Protein AF-A0A061I617-F1 (afdb_monomer_lite)

Organism: Cricetulus griseus (NCBI:txid10029)

Sequence (72 aa):
LQIWDTAGQERFRSITQSYYRSANALILTYDITCEESFRCLPEWLREIEQYASNKVITVLVGKNGLMGKGMM

Structure (mmCIF, N/CA/C/O backbone):
data_AF-A0A061I617-F1
#
_entry.id   AF-A0A061I617-F1
#
loop_
_atom_site.group_PDB
_atom_site.id
_atom_site.type_symbol
_atom_site.label_atom_id
_atom_site.label_alt_id
_atom_site.label_comp_id
_atom_site.label_asym_id
_atom_site.label_entity_id
_atom_site.label_seq_id
_atom_site.pdbx_PDB_ins_code
_atom_site.Cartn_x
_atom_site.Cartn_y
_atom_site.Cartn_z
_atom_site.occupancy
_atom_site.B_iso_or_equiv
_atom_site.auth_seq_id
_atom_site.auth_comp_id
_atom_site.auth_asym_id
_atom_site.auth_atom_id
_atom_site.pdbx_PDB_model_num
ATOM 1 N N . LEU A 1 1 ? -13.413 14.819 0.231 1.00 66.12 1 LEU A N 1
ATOM 2 C CA . LEU A 1 1 ? -12.589 13.625 -0.056 1.00 66.12 1 LEU A CA 1
ATOM 3 C C . LEU A 1 1 ? -11.133 14.025 0.131 1.00 66.12 1 LEU A C 1
ATOM 5 O O . LEU A 1 1 ? -10.707 14.959 -0.534 1.00 66.12 1 LEU A O 1
ATOM 9 N N . GLN A 1 2 ? -10.424 13.419 1.082 1.00 78.25 2 GLN A N 1
ATOM 10 C CA . GLN A 1 2 ? -8.991 13.656 1.291 1.00 78.25 2 GLN A CA 1
ATOM 11 C C . GLN A 1 2 ? -8.227 12.498 0.649 1.00 78.25 2 GLN A C 1
ATOM 13 O O . GLN A 1 2 ? -8.562 11.344 0.908 1.00 78.25 2 GLN A O 1
ATOM 18 N N . ILE A 1 3 ? -7.258 12.804 -0.212 1.00 75.69 3 ILE A N 1
ATOM 19 C CA . ILE A 1 3 ? -6.434 11.814 -0.912 1.00 75.69 3 ILE A CA 1
ATOM 20 C C . ILE A 1 3 ? -4.986 12.081 -0.526 1.00 75.69 3 ILE A C 1
ATOM 22 O O . ILE A 1 3 ? -4.538 13.226 -0.570 1.00 75.69 3 ILE A O 1
ATOM 26 N N . TRP A 1 4 ? -4.280 11.023 -0.148 1.00 74.31 4 TRP A N 1
ATOM 27 C CA . TRP A 1 4 ? -2.871 11.067 0.215 1.00 74.31 4 TRP A CA 1
ATOM 28 C C . TRP A 1 4 ? -2.115 10.161 -0.754 1.00 74.31 4 TRP A C 1
ATOM 30 O O . TRP A 1 4 ? -2.445 8.982 -0.861 1.00 74.31 4 TRP A O 1
ATOM 40 N N . ASP A 1 5 ? -1.145 10.717 -1.479 1.00 70.38 5 ASP A N 1
ATOM 41 C CA . ASP A 1 5 ? -0.239 9.949 -2.333 1.00 70.38 5 ASP A CA 1
ATOM 42 C C . ASP A 1 5 ? 1.055 9.665 -1.561 1.00 70.38 5 ASP A C 1
ATOM 44 O O . ASP A 1 5 ? 1.658 10.574 -0.988 1.00 70.38 5 ASP A O 1
ATOM 48 N N . THR A 1 6 ? 1.444 8.393 -1.493 1.00 67.88 6 THR A N 1
ATOM 49 C CA . THR A 1 6 ? 2.623 7.926 -0.743 1.00 67.88 6 THR A CA 1
ATOM 50 C C . THR 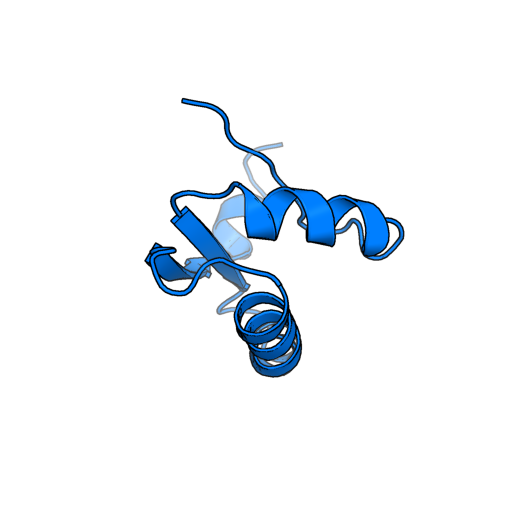A 1 6 ? 3.642 7.226 -1.645 1.00 67.88 6 THR A C 1
ATOM 52 O O . THR A 1 6 ? 4.579 6.600 -1.143 1.00 67.88 6 THR A O 1
ATOM 55 N N . ALA A 1 7 ? 3.465 7.287 -2.969 1.00 58.38 7 ALA A N 1
ATOM 56 C CA . ALA A 1 7 ? 4.348 6.621 -3.917 1.00 58.38 7 ALA A CA 1
ATOM 57 C C . ALA A 1 7 ? 5.714 7.331 -3.979 1.00 58.38 7 ALA A C 1
ATOM 59 O O . ALA A 1 7 ? 5.794 8.554 -4.062 1.00 58.38 7 ALA A O 1
ATOM 60 N N . GLY A 1 8 ? 6.811 6.564 -3.942 1.00 59.34 8 GLY A N 1
ATOM 61 C CA . GLY A 1 8 ? 8.174 7.098 -4.114 1.00 59.34 8 GLY A CA 1
ATOM 62 C C . GLY A 1 8 ? 8.731 7.897 -2.929 1.00 59.34 8 GLY A C 1
ATOM 63 O O . GLY A 1 8 ? 9.673 8.670 -3.091 1.00 59.34 8 GLY A O 1
ATOM 64 N N . GLN A 1 9 ? 8.145 7.742 -1.742 1.00 53.25 9 GLN A N 1
ATOM 65 C CA . GLN A 1 9 ? 8.601 8.388 -0.512 1.00 53.25 9 GLN A CA 1
ATOM 66 C C . GLN A 1 9 ? 8.971 7.342 0.546 1.00 53.25 9 GLN A C 1
ATOM 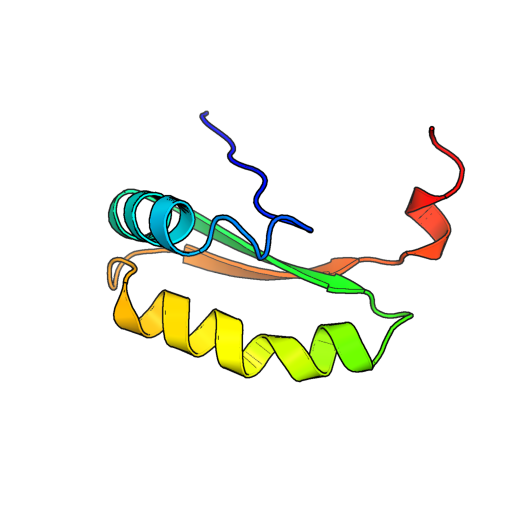68 O O . GLN A 1 9 ? 8.514 7.395 1.689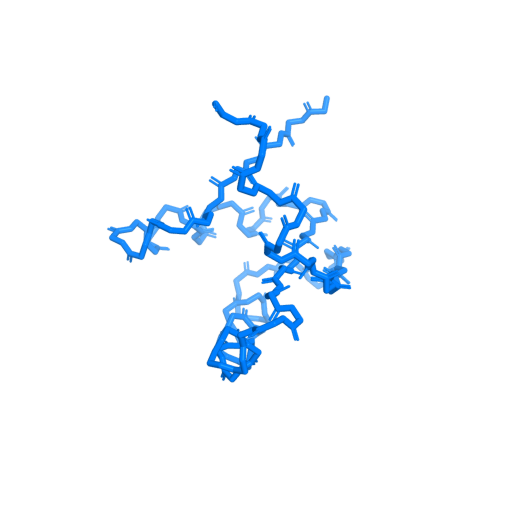 1.00 53.25 9 GLN A O 1
ATOM 73 N N . GLU A 1 10 ? 9.842 6.386 0.191 1.00 59.53 10 GLU A N 1
ATOM 74 C CA . GLU A 1 10 ? 10.341 5.365 1.128 1.00 59.53 10 GLU A CA 1
ATOM 75 C C . GLU A 1 10 ? 10.985 5.957 2.399 1.00 59.53 10 GLU A C 1
ATOM 77 O O . GLU A 1 10 ? 11.035 5.306 3.442 1.00 59.53 10 GLU A O 1
ATOM 82 N N . ARG A 1 11 ? 11.408 7.227 2.345 1.00 54.59 11 ARG A N 1
ATOM 83 C CA . ARG A 1 11 ? 11.980 7.987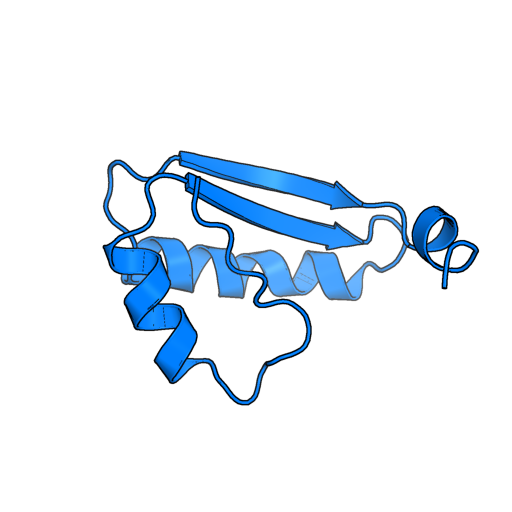 3.467 1.00 54.59 11 ARG A CA 1
ATOM 84 C C . ARG A 1 11 ? 10.963 8.441 4.523 1.00 54.59 11 ARG A C 1
ATOM 86 O O . ARG A 1 11 ? 11.379 8.935 5.568 1.00 54.59 11 ARG A O 1
ATOM 93 N N . PHE A 1 12 ? 9.662 8.242 4.304 1.00 55.28 12 PHE A N 1
ATOM 94 C CA . PHE A 1 12 ? 8.599 8.696 5.211 1.00 55.28 12 PHE A CA 1
ATOM 95 C C . PHE A 1 12 ? 7.684 7.574 5.727 1.00 55.28 12 PHE A C 1
ATOM 97 O O . PHE A 1 12 ? 6.555 7.850 6.132 1.00 55.28 12 PHE A O 1
ATOM 104 N N . ARG A 1 13 ? 8.171 6.323 5.800 1.00 55.72 13 ARG A N 1
ATOM 105 C CA . ARG A 1 13 ? 7.401 5.170 6.325 1.00 55.72 13 ARG A CA 1
ATOM 106 C C . ARG A 1 13 ? 6.691 5.438 7.663 1.00 55.72 13 ARG A C 1
ATOM 108 O O . ARG A 1 13 ? 5.565 4.989 7.857 1.00 55.72 13 ARG A O 1
ATOM 115 N N . SER A 1 14 ? 7.292 6.216 8.566 1.00 53.12 14 SER A N 1
ATOM 116 C CA . SER A 1 14 ? 6.681 6.571 9.859 1.00 53.12 14 SER A CA 1
ATOM 117 C C . SER A 1 14 ? 5.447 7.476 9.730 1.00 53.12 14 SER A C 1
ATOM 119 O O . SER A 1 14 ? 4.548 7.405 10.564 1.00 53.12 14 SER A O 1
ATOM 121 N N . ILE A 1 15 ? 5.377 8.315 8.690 1.00 57.19 15 ILE A N 1
ATOM 122 C CA . ILE A 1 15 ? 4.215 9.174 8.421 1.00 57.19 15 ILE A CA 1
ATOM 123 C C . ILE A 1 15 ? 3.087 8.330 7.802 1.00 57.19 15 ILE A C 1
ATOM 125 O O . ILE A 1 15 ? 1.927 8.467 8.194 1.00 57.19 15 ILE A O 1
ATOM 129 N N . THR A 1 16 ? 3.435 7.370 6.936 1.00 66.50 16 THR A N 1
ATOM 130 C CA . THR A 1 16 ? 2.510 6.411 6.303 1.00 66.50 16 THR A CA 1
ATOM 131 C C . THR A 1 16 ? 1.686 5.614 7.323 1.00 66.50 16 THR A C 1
ATOM 133 O O . THR A 1 16 ? 0.486 5.417 7.132 1.00 66.50 16 THR A O 1
ATOM 136 N N . GLN A 1 17 ? 2.274 5.251 8.470 1.00 70.50 17 GLN A N 1
ATOM 137 C CA . GLN A 1 17 ? 1.576 4.505 9.528 1.00 70.50 17 GLN A CA 1
ATOM 138 C C . GLN A 1 17 ? 0.368 5.238 10.127 1.00 70.50 17 GLN A C 1
ATOM 140 O O . GLN A 1 17 ? -0.649 4.611 10.434 1.00 70.50 17 GLN A O 1
ATOM 145 N N . SER A 1 18 ? 0.453 6.561 10.291 1.00 71.62 18 SER A N 1
ATOM 146 C CA . SER A 1 18 ? -0.664 7.361 10.815 1.00 71.62 18 SER A CA 1
ATOM 147 C C . SER A 1 18 ? -1.832 7.416 9.822 1.00 71.62 18 SER A C 1
ATOM 149 O O . SER A 1 18 ? -3.003 7.369 10.216 1.00 71.62 18 SER A O 1
ATOM 151 N N . TYR A 1 19 ? -1.521 7.435 8.521 1.00 73.06 19 TYR A N 1
ATOM 152 C CA . TYR A 1 19 ? -2.525 7.431 7.460 1.00 73.06 19 TYR A CA 1
ATOM 153 C C . TYR A 1 19 ? -3.282 6.102 7.379 1.00 73.06 19 TYR A C 1
ATOM 155 O O . TYR A 1 19 ? -4.500 6.123 7.215 1.00 73.06 19 TYR A O 1
ATOM 163 N N . TYR A 1 20 ? -2.622 4.957 7.594 1.00 78.94 20 TYR A N 1
ATOM 164 C CA . TYR A 1 20 ? -3.299 3.651 7.598 1.00 78.94 20 TYR A CA 1
ATOM 165 C C . TYR A 1 20 ? -4.417 3.553 8.648 1.00 78.94 20 TYR A C 1
ATOM 167 O O . TYR A 1 20 ? -5.489 3.022 8.361 1.00 78.94 20 TYR A O 1
ATOM 175 N N . ARG A 1 21 ? -4.206 4.095 9.856 1.00 80.94 21 ARG A N 1
ATOM 176 C CA . ARG A 1 21 ? -5.165 3.975 10.973 1.00 80.94 21 ARG A CA 1
ATOM 177 C C . ARG A 1 21 ? -6.489 4.694 10.731 1.00 80.94 21 ARG A C 1
ATOM 179 O O . ARG A 1 21 ? -7.520 4.264 11.242 1.00 80.94 21 ARG A O 1
ATOM 186 N N . SER A 1 22 ? -6.447 5.809 10.007 1.00 84.38 22 SER A N 1
ATOM 187 C CA . SER A 1 22 ? -7.603 6.683 9.773 1.00 84.38 22 SER A CA 1
ATOM 188 C C . SER A 1 22 ? -8.197 6.540 8.371 1.00 84.38 22 SER A C 1
ATOM 190 O O . SER A 1 22 ? -9.257 7.104 8.098 1.00 84.38 22 SER A O 1
ATOM 192 N N . ALA A 1 23 ? -7.552 5.772 7.490 1.00 86.69 23 ALA A N 1
ATOM 193 C CA . ALA A 1 23 ? -8.024 5.548 6.136 1.00 86.69 23 ALA A CA 1
ATOM 194 C C . ALA A 1 23 ? -9.349 4.772 6.118 1.00 86.69 23 ALA A C 1
ATOM 196 O O . ALA A 1 23 ? -9.516 3.751 6.785 1.00 86.69 23 ALA A O 1
ATOM 197 N N . ASN A 1 24 ? -10.287 5.234 5.289 1.00 89.56 24 ASN A N 1
ATOM 198 C CA . ASN A 1 24 ? -11.480 4.457 4.942 1.00 89.56 24 ASN A CA 1
ATOM 199 C C . ASN A 1 24 ? -11.199 3.471 3.801 1.00 89.56 24 ASN A C 1
ATOM 201 O O . ASN A 1 24 ? -11.804 2.402 3.742 1.00 89.56 24 ASN A O 1
ATOM 205 N N . ALA A 1 25 ? -10.275 3.832 2.910 1.00 89.19 25 ALA A N 1
ATOM 206 C CA . ALA A 1 25 ? -9.844 3.004 1.801 1.00 89.19 25 ALA A CA 1
ATOM 207 C C . ALA A 1 25 ? -8.357 3.215 1.509 1.00 89.19 25 ALA A C 1
ATOM 209 O O . ALA A 1 25 ? -7.821 4.304 1.724 1.00 89.19 25 ALA A O 1
ATOM 210 N N . LEU A 1 26 ? -7.719 2.172 0.991 1.00 90.12 26 LEU A N 1
ATOM 211 C CA . LEU A 1 26 ? -6.330 2.151 0.564 1.00 90.12 26 LEU A CA 1
ATOM 212 C C . LEU A 1 26 ? -6.268 1.639 -0.872 1.00 90.12 26 LEU A C 1
ATOM 214 O O . LEU A 1 26 ? -6.888 0.632 -1.214 1.00 90.12 26 LEU A O 1
ATOM 218 N N . ILE A 1 27 ? -5.514 2.340 -1.711 1.00 90.50 27 ILE A N 1
ATOM 219 C CA . ILE A 1 27 ? -5.257 1.929 -3.089 1.00 90.50 27 ILE A CA 1
ATOM 220 C C . ILE A 1 27 ? -3.788 1.548 -3.166 1.00 90.50 27 ILE A C 1
ATOM 222 O O . ILE A 1 27 ? -2.909 2.404 -3.100 1.00 90.50 27 ILE A O 1
ATOM 226 N N . LEU A 1 28 ? -3.532 0.253 -3.292 1.00 90.19 28 LEU A N 1
ATOM 227 C CA . LEU A 1 28 ? -2.200 -0.274 -3.511 1.00 90.19 28 LEU A CA 1
ATOM 228 C C . LEU A 1 28 ? -1.978 -0.378 -5.017 1.00 90.19 28 LEU A C 1
ATOM 230 O O . LEU A 1 28 ? -2.778 -0.988 -5.724 1.00 90.19 28 LEU A O 1
ATOM 234 N N . THR A 1 29 ? -0.915 0.237 -5.521 1.00 90.38 29 THR A N 1
ATOM 235 C CA . THR A 1 29 ? -0.632 0.256 -6.959 1.00 90.38 29 THR A CA 1
ATOM 236 C C . THR A 1 29 ? 0.703 -0.410 -7.254 1.00 90.38 29 THR A C 1
ATOM 238 O O . THR A 1 29 ? 1.650 -0.275 -6.484 1.00 90.38 29 THR A O 1
ATOM 241 N N . TYR A 1 30 ? 0.774 -1.128 -8.370 1.00 89.69 30 TYR A N 1
ATOM 242 C CA . TYR A 1 30 ? 2.027 -1.617 -8.945 1.00 89.69 30 TYR A CA 1
ATOM 243 C C . TYR A 1 30 ? 2.033 -1.350 -10.448 1.00 89.69 30 TYR A C 1
ATOM 245 O O . TYR A 1 30 ? 0.979 -1.138 -11.053 1.00 89.69 30 TYR A O 1
ATOM 253 N N . ASP A 1 31 ? 3.212 -1.348 -11.056 1.00 90.88 31 ASP A N 1
ATOM 254 C CA . ASP A 1 31 ? 3.355 -1.174 -12.494 1.00 90.88 31 ASP A CA 1
ATOM 255 C C . ASP A 1 31 ? 3.365 -2.542 -13.188 1.00 90.88 31 ASP A C 1
ATOM 257 O O . ASP A 1 31 ? 4.245 -3.369 -12.949 1.00 90.88 31 ASP A O 1
ATOM 261 N N . ILE A 1 32 ? 2.402 -2.782 -14.080 1.00 93.50 32 ILE A N 1
ATOM 262 C CA . ILE A 1 32 ? 2.289 -4.036 -14.844 1.00 93.50 32 ILE A CA 1
ATOM 263 C C . ILE A 1 32 ? 3.477 -4.256 -15.790 1.00 93.50 32 ILE A C 1
ATOM 265 O O . ILE A 1 32 ? 3.680 -5.369 -16.265 1.00 93.50 32 ILE A O 1
ATOM 269 N N . THR A 1 33 ? 4.247 -3.203 -16.076 1.00 92.69 33 THR A N 1
ATOM 270 C CA . THR A 1 33 ? 5.467 -3.256 -16.892 1.00 92.69 33 THR A CA 1
ATOM 271 C C . THR A 1 33 ? 6.739 -3.441 -16.058 1.00 92.69 33 THR A C 1
ATOM 273 O O . THR A 1 33 ? 7.811 -3.625 -16.630 1.00 92.69 33 THR A O 1
ATOM 276 N N . CYS A 1 34 ? 6.641 -3.434 -14.720 1.00 89.19 34 CYS A N 1
ATOM 277 C CA . CYS A 1 34 ? 7.772 -3.577 -13.804 1.00 89.19 34 CYS A CA 1
ATOM 278 C C . CYS A 1 34 ? 7.512 -4.680 -12.768 1.00 89.19 34 CYS A C 1
ATOM 280 O O . CYS A 1 34 ? 6.862 -4.459 -11.744 1.00 89.19 34 CYS A O 1
ATOM 282 N N . GLU A 1 35 ? 8.074 -5.867 -13.002 1.00 92.06 35 GLU A N 1
ATOM 283 C CA . GLU A 1 35 ? 7.911 -7.027 -12.113 1.00 92.06 35 GLU A CA 1
ATOM 284 C C . GLU A 1 35 ? 8.389 -6.750 -10.677 1.00 92.06 35 GLU A C 1
ATOM 286 O O . GLU A 1 35 ? 7.774 -7.205 -9.715 1.00 92.06 35 GLU A O 1
ATOM 291 N N . GLU A 1 36 ? 9.453 -5.964 -10.510 1.00 90.00 36 GLU A N 1
ATOM 292 C CA . GLU A 1 36 ? 9.981 -5.607 -9.191 1.00 90.00 36 GLU A CA 1
ATOM 293 C C . GLU A 1 36 ? 8.941 -4.866 -8.337 1.00 90.00 36 GLU A C 1
ATOM 295 O O . GLU A 1 36 ? 8.771 -5.183 -7.161 1.00 90.00 36 GLU A O 1
ATOM 300 N N . SER A 1 37 ? 8.147 -3.978 -8.947 1.00 88.94 37 SER A N 1
ATOM 301 C CA . SER A 1 37 ? 7.063 -3.277 -8.246 1.00 88.94 37 SER A CA 1
ATOM 302 C C . SER A 1 37 ? 5.984 -4.233 -7.721 1.00 88.94 37 SER A C 1
ATOM 304 O O . SER A 1 37 ? 5.460 -4.036 -6.625 1.00 88.94 37 SER A O 1
ATOM 306 N N . PHE A 1 38 ? 5.697 -5.313 -8.458 1.00 91.25 38 PHE A N 1
ATOM 307 C CA . PHE A 1 38 ? 4.784 -6.366 -8.015 1.00 91.25 38 PHE A CA 1
ATOM 308 C C . PHE A 1 38 ? 5.386 -7.174 -6.859 1.00 91.25 38 PHE A C 1
ATOM 310 O O . PHE A 1 38 ? 4.697 -7.483 -5.887 1.00 91.25 38 PHE A O 1
ATOM 317 N N . ARG A 1 39 ? 6.691 -7.475 -6.918 1.00 92.19 39 ARG A N 1
ATOM 318 C CA . ARG A 1 39 ? 7.401 -8.214 -5.861 1.00 92.19 39 ARG A CA 1
ATOM 319 C C . ARG A 1 39 ? 7.456 -7.463 -4.527 1.00 92.19 39 ARG A C 1
ATOM 321 O O . ARG A 1 39 ? 7.581 -8.115 -3.495 1.00 92.19 39 ARG A O 1
ATOM 328 N N . CYS A 1 40 ? 7.310 -6.139 -4.524 1.00 87.81 40 CYS A N 1
ATOM 329 C CA . CYS A 1 40 ? 7.205 -5.343 -3.297 1.00 87.81 40 CYS A CA 1
ATOM 330 C C . CYS A 1 40 ? 5.819 -5.411 -2.626 1.00 87.81 40 CYS A C 1
ATOM 332 O O . CYS A 1 40 ? 5.710 -5.110 -1.437 1.00 87.81 40 CYS A O 1
ATOM 334 N N . LEU A 1 41 ? 4.752 -5.806 -3.337 1.00 90.50 41 LEU A N 1
ATOM 335 C CA . LEU A 1 41 ? 3.378 -5.808 -2.805 1.00 90.50 41 LEU A CA 1
ATOM 336 C C . LEU A 1 41 ? 3.196 -6.580 -1.487 1.00 90.50 41 LEU A C 1
ATOM 338 O O . LEU A 1 41 ? 2.487 -6.066 -0.623 1.00 90.50 41 LEU A O 1
ATOM 342 N N . PRO A 1 42 ? 3.809 -7.764 -1.271 1.00 92.56 42 PRO A N 1
ATOM 343 C CA . PRO A 1 42 ? 3.648 -8.497 -0.017 1.00 92.56 42 PRO A CA 1
ATOM 344 C C . PRO A 1 42 ? 4.116 -7.719 1.216 1.00 92.56 42 PRO A C 1
ATOM 346 O O . PRO A 1 42 ? 3.545 -7.882 2.291 1.00 92.56 42 PRO A O 1
ATOM 349 N N . GLU A 1 43 ? 5.139 -6.873 1.081 1.00 88.50 43 GLU A N 1
ATOM 350 C CA . GLU A 1 43 ? 5.612 -6.037 2.186 1.00 88.50 43 GLU A CA 1
ATOM 351 C C . GLU A 1 43 ? 4.586 -4.952 2.528 1.00 88.50 43 GLU A C 1
ATOM 353 O O . GLU A 1 43 ? 4.205 -4.804 3.687 1.00 88.50 43 GLU A O 1
ATOM 358 N N . TRP A 1 44 ? 4.062 -4.265 1.511 1.00 87.00 44 TRP A N 1
ATOM 359 C CA . TRP A 1 44 ? 3.013 -3.259 1.684 1.00 87.00 44 TRP A CA 1
ATOM 360 C C . TRP A 1 44 ? 1.723 -3.852 2.254 1.00 87.00 44 TRP A C 1
ATOM 362 O O . TRP A 1 44 ? 1.103 -3.250 3.126 1.00 87.00 44 TRP A O 1
ATOM 372 N N . LEU A 1 45 ? 1.333 -5.051 1.815 1.00 88.62 45 LEU A N 1
ATOM 373 C CA . LEU A 1 45 ? 0.172 -5.755 2.362 1.00 88.62 45 LEU A CA 1
ATOM 374 C C . LEU A 1 45 ? 0.344 -6.058 3.854 1.00 88.62 45 LEU A C 1
ATOM 376 O O . LEU A 1 45 ? -0.579 -5.804 4.623 1.00 88.62 45 LEU A O 1
ATOM 380 N N . ARG A 1 46 ? 1.530 -6.512 4.279 1.00 90.19 46 ARG A N 1
ATOM 381 C CA . ARG A 1 46 ? 1.826 -6.738 5.704 1.00 90.19 46 ARG A CA 1
ATOM 382 C C . ARG A 1 46 ? 1.724 -5.457 6.526 1.00 90.19 46 ARG A C 1
ATOM 384 O O . ARG A 1 46 ? 1.196 -5.496 7.632 1.00 90.19 46 ARG A O 1
ATOM 391 N N . GLU A 1 47 ? 2.193 -4.323 6.006 1.00 86.31 47 GLU A N 1
ATOM 392 C CA . GLU A 1 47 ? 2.039 -3.038 6.701 1.00 86.31 47 GLU A CA 1
ATOM 393 C C . GLU A 1 47 ? 0.561 -2.647 6.851 1.00 86.31 47 GLU A C 1
ATOM 395 O O . GLU A 1 47 ? 0.143 -2.208 7.923 1.00 86.31 47 GLU A O 1
ATOM 400 N N . ILE A 1 48 ? -0.247 -2.843 5.806 1.00 87.81 48 ILE A N 1
ATOM 401 C CA . ILE A 1 48 ? -1.689 -2.574 5.852 1.00 87.81 48 ILE A CA 1
ATOM 402 C C . ILE A 1 48 ? -2.364 -3.471 6.895 1.00 87.81 48 ILE A C 1
ATOM 404 O O . ILE A 1 48 ? -3.110 -2.967 7.731 1.00 87.81 48 ILE A O 1
ATOM 408 N N . GLU A 1 49 ? -2.067 -4.771 6.896 1.00 88.44 49 GLU A N 1
ATOM 409 C CA . GLU A 1 49 ? -2.583 -5.721 7.891 1.00 88.44 49 GLU A CA 1
ATOM 410 C C . GLU A 1 49 ? -2.169 -5.351 9.322 1.00 88.44 49 GLU A C 1
ATOM 412 O O . GLU A 1 49 ? -2.942 -5.534 10.261 1.00 88.44 49 GLU A O 1
ATOM 417 N N . GLN A 1 50 ? -0.960 -4.815 9.501 1.00 89.94 50 GLN A N 1
ATOM 418 C CA . GLN A 1 50 ? -0.429 -4.465 10.815 1.00 89.94 50 GLN A CA 1
ATOM 419 C C . GLN A 1 50 ? -0.989 -3.146 11.367 1.00 89.94 50 GLN A C 1
ATOM 421 O O . GLN A 1 50 ? -1.161 -3.014 12.582 1.00 89.94 50 GLN A O 1
ATOM 426 N N . TYR A 1 51 ? -1.215 -2.146 10.511 1.00 87.94 51 TYR A N 1
ATOM 427 C CA . TYR A 1 51 ? -1.473 -0.771 10.953 1.00 87.94 51 TYR A CA 1
ATOM 428 C C . TYR A 1 51 ? -2.855 -0.229 10.592 1.00 87.94 51 TYR A C 1
ATOM 430 O O . TYR A 1 51 ? -3.298 0.732 11.230 1.00 87.94 51 TYR A O 1
ATOM 438 N N . ALA A 1 52 ? -3.527 -0.787 9.586 1.00 88.50 52 ALA A N 1
ATOM 439 C CA . ALA A 1 52 ? -4.833 -0.304 9.165 1.00 88.50 52 ALA A CA 1
ATOM 440 C C . ALA A 1 52 ? -5.968 -0.902 10.007 1.00 88.50 52 ALA A C 1
ATOM 442 O O . ALA A 1 52 ? -5.829 -1.910 10.695 1.00 88.50 52 ALA A O 1
ATOM 443 N N . SER A 1 53 ? -7.129 -0.253 9.959 1.00 87.56 53 SER A N 1
ATOM 444 C CA . SER A 1 53 ? -8.341 -0.794 10.576 1.00 87.56 53 SER A CA 1
ATOM 445 C C . SER A 1 53 ? -8.833 -2.030 9.817 1.00 87.56 53 SER A C 1
ATOM 447 O O . SER A 1 53 ? -8.883 -2.004 8.593 1.00 87.56 53 SER A O 1
ATOM 449 N N . ASN A 1 54 ? -9.344 -3.052 10.513 1.00 85.56 54 ASN A N 1
ATOM 450 C CA . ASN A 1 54 ? -9.949 -4.248 9.892 1.00 85.56 54 ASN A CA 1
ATOM 451 C C . ASN A 1 54 ? -11.146 -3.949 8.965 1.00 85.56 54 ASN A C 1
ATOM 453 O O . ASN A 1 54 ? -11.632 -4.839 8.274 1.00 85.56 54 ASN A O 1
ATOM 457 N N . LYS A 1 55 ? -11.675 -2.721 8.995 1.00 88.12 55 LYS A N 1
ATOM 458 C CA . LYS A 1 55 ? -12.774 -2.264 8.132 1.00 88.12 55 LYS A CA 1
ATOM 459 C C . LYS A 1 55 ? -12.293 -1.500 6.896 1.00 88.12 55 LYS A C 1
ATOM 461 O O . LYS A 1 55 ? -13.133 -1.048 6.121 1.00 88.12 55 LYS A O 1
ATOM 466 N N . VAL A 1 56 ? -10.984 -1.291 6.744 1.00 90.94 56 VAL A N 1
ATOM 467 C CA . VAL A 1 56 ? -10.435 -0.554 5.605 1.00 90.94 56 VAL A CA 1
ATOM 468 C C . VAL A 1 56 ? -10.680 -1.340 4.321 1.00 90.94 56 VAL A C 1
ATOM 470 O O . VAL A 1 56 ? -10.488 -2.554 4.267 1.00 90.94 56 VAL A O 1
ATOM 473 N N . ILE A 1 57 ? -11.118 -0.646 3.276 1.00 92.00 57 ILE A N 1
ATOM 474 C CA . ILE A 1 57 ? -11.262 -1.247 1.952 1.00 92.00 57 ILE A CA 1
ATOM 475 C C . ILE A 1 57 ? -9.920 -1.121 1.238 1.00 92.00 57 ILE A C 1
ATOM 477 O O . ILE A 1 57 ? -9.491 -0.007 0.946 1.00 92.00 57 ILE A O 1
ATOM 481 N N . THR A 1 58 ? -9.273 -2.239 0.923 1.00 90.75 58 THR A N 1
ATOM 482 C CA . THR A 1 58 ? -8.013 -2.235 0.167 1.00 90.75 58 THR A CA 1
ATOM 483 C C . THR A 1 58 ? -8.254 -2.701 -1.263 1.00 90.75 58 THR A C 1
ATOM 485 O O . THR A 1 58 ? -8.828 -3.764 -1.488 1.00 90.75 58 THR A O 1
ATOM 488 N N . VAL A 1 59 ? -7.803 -1.907 -2.235 1.00 93.25 59 VAL A N 1
ATOM 489 C CA . VAL A 1 59 ? -7.909 -2.200 -3.670 1.00 93.25 59 VAL A CA 1
ATOM 490 C C . VAL A 1 59 ? -6.511 -2.284 -4.268 1.00 93.25 59 VAL A C 1
ATOM 492 O O . VAL A 1 59 ? -5.709 -1.372 -4.085 1.00 93.25 59 VAL A O 1
ATOM 495 N N . LEU A 1 60 ? -6.230 -3.358 -5.007 1.00 93.62 60 LEU A N 1
ATOM 496 C CA . LEU A 1 60 ? -5.002 -3.502 -5.786 1.00 93.62 60 LEU A CA 1
ATOM 497 C C . LEU A 1 60 ? -5.239 -3.034 -7.225 1.00 93.62 60 LEU A C 1
ATOM 499 O O . LEU A 1 60 ? -6.175 -3.490 -7.880 1.00 93.62 60 LEU A O 1
ATOM 503 N N . VAL A 1 61 ? -4.377 -2.154 -7.728 1.00 94.06 61 VAL A N 1
ATOM 504 C CA . VAL A 1 61 ? -4.470 -1.599 -9.082 1.00 94.06 61 VAL A CA 1
ATOM 505 C C . VAL A 1 61 ? -3.162 -1.826 -9.833 1.00 94.06 61 VAL A C 1
ATOM 507 O O . VAL A 1 61 ? -2.103 -1.345 -9.432 1.00 94.06 61 VAL A O 1
ATOM 510 N N . GLY A 1 62 ? -3.251 -2.525 -10.963 1.00 92.81 62 GLY A N 1
ATOM 511 C CA . GLY A 1 62 ? -2.173 -2.593 -11.943 1.00 92.81 62 GLY A CA 1
ATOM 512 C C . GLY A 1 62 ? -2.201 -1.359 -12.841 1.00 92.81 62 GLY A C 1
ATOM 513 O O . GLY A 1 62 ? -3.124 -1.182 -13.635 1.00 92.81 62 GLY A O 1
ATOM 514 N N . LYS A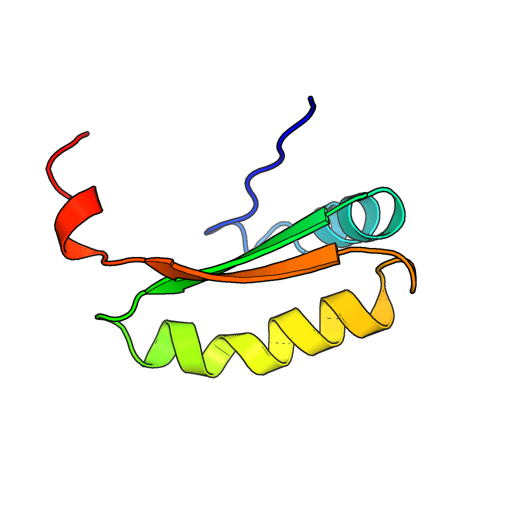 1 63 ? -1.191 -0.501 -12.726 1.00 88.25 63 LYS A N 1
ATOM 515 C CA . LYS A 1 63 ? -0.985 0.662 -13.595 1.00 88.25 63 LYS A CA 1
ATOM 516 C C . LYS A 1 63 ? -0.040 0.295 -14.735 1.00 88.25 6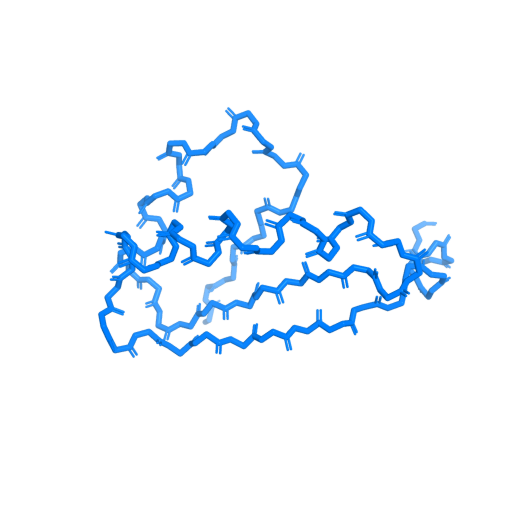3 LYS A C 1
ATOM 518 O O . LYS A 1 63 ? 0.926 -0.418 -14.523 1.00 88.25 63 LYS A O 1
ATOM 523 N N . ASN A 1 64 ? -0.262 0.834 -15.932 1.00 87.56 64 ASN A N 1
ATOM 524 C CA . ASN A 1 64 ? 0.725 0.765 -17.009 1.00 87.56 64 ASN A CA 1
ATOM 525 C C . ASN A 1 64 ? 1.645 1.995 -16.975 1.00 87.56 64 ASN A C 1
ATOM 527 O O . ASN A 1 64 ? 1.200 3.109 -17.270 1.00 87.56 64 ASN A O 1
ATOM 531 N N . GLY A 1 65 ? 2.924 1.805 -16.631 1.00 70.25 65 GLY A N 1
ATOM 532 C CA . GLY A 1 65 ? 3.925 2.875 -16.592 1.00 70.25 65 GLY A CA 1
ATOM 533 C C . GLY A 1 65 ? 4.133 3.602 -17.922 1.00 70.25 65 GLY A C 1
ATOM 534 O O . GLY A 1 65 ? 4.455 4.793 -17.925 1.00 70.25 65 GLY A O 1
ATOM 535 N N . LEU A 1 66 ? 3.872 2.943 -19.057 1.00 63.56 66 LEU A N 1
ATOM 536 C CA . LEU A 1 66 ? 3.992 3.548 -20.389 1.00 63.56 66 LEU A CA 1
ATOM 537 C C . LEU A 1 66 ? 2.962 4.662 -20.621 1.00 63.56 66 LEU A C 1
ATOM 539 O O . LEU A 1 66 ? 3.257 5.623 -21.323 1.00 63.56 66 LEU A O 1
ATOM 543 N N . MET A 1 67 ? 1.788 4.588 -19.986 1.00 60.78 67 MET A N 1
ATOM 544 C CA . MET A 1 67 ? 0.757 5.629 -20.099 1.00 60.78 67 MET A CA 1
ATOM 545 C C . MET A 1 67 ? 1.035 6.862 -19.225 1.00 60.78 67 MET A C 1
ATOM 547 O O . MET A 1 67 ? 0.413 7.899 -19.422 1.00 60.78 67 MET A O 1
ATOM 551 N N . GLY A 1 68 ? 1.969 6.781 -18.270 1.00 54.69 68 GLY A N 1
ATOM 552 C CA . GLY A 1 68 ? 2.311 7.895 -17.379 1.00 54.69 68 GLY A CA 1
ATOM 553 C C . GLY A 1 68 ? 3.445 8.797 -17.876 1.00 54.69 68 GLY A C 1
ATOM 554 O O . GLY A 1 68 ? 3.578 9.912 -17.387 1.00 54.69 68 GLY A O 1
ATOM 555 N N . LYS A 1 69 ? 4.262 8.339 -18.835 1.00 54.84 69 LYS A N 1
ATOM 556 C CA . LYS A 1 69 ? 5.462 9.068 -19.294 1.00 54.84 69 LYS A CA 1
ATOM 557 C C . LYS A 1 69 ? 5.192 10.176 -20.322 1.00 54.84 69 LYS A C 1
ATOM 559 O O . LYS A 1 69 ? 6.108 10.925 -20.630 1.00 54.84 69 LYS A O 1
ATOM 564 N N . GLY A 1 70 ? 3.970 10.282 -20.847 1.00 43.00 70 GLY A N 1
ATOM 565 C CA . GLY A 1 70 ? 3.596 11.274 -21.867 1.00 43.00 70 GLY A CA 1
ATOM 566 C C . GLY A 1 70 ? 2.780 12.466 -21.357 1.00 43.00 70 GLY A C 1
ATOM 567 O O . GLY A 1 70 ? 2.270 13.219 -22.178 1.00 43.00 70 GLY A O 1
ATOM 568 N N . MET A 1 71 ? 2.596 12.609 -20.040 1.00 43.25 71 MET A N 1
ATOM 569 C CA . MET A 1 71 ? 1.684 13.606 -19.456 1.00 43.25 71 MET A CA 1
ATOM 570 C C . MET A 1 71 ? 2.321 14.418 -18.318 1.00 43.25 71 MET A C 1
ATOM 572 O O . MET A 1 71 ? 1.646 14.770 -17.351 1.00 43.25 71 MET A O 1
ATOM 576 N N . MET A 1 72 ? 3.622 14.700 -18.444 1.00 39.16 72 MET A N 1
ATOM 577 C CA . MET A 1 72 ? 4.354 15.685 -17.643 1.00 39.16 72 MET A CA 1
ATOM 578 C C . MET A 1 72 ? 5.014 16.706 -18.564 1.00 39.16 72 MET A C 1
ATOM 580 O O . MET A 1 72 ? 5.518 16.274 -19.626 1.00 39.16 72 MET A O 1
#

InterPro domains:
  IPR001806 Small GTPase [PF00071] (1-63)
  IPR027417 P-loop containing nucleoside triphosphate hydrolase [G3DSA:3.40.50.300] (1-64)
  IPR027417 P-loop containing nucleoside triphosphate hydrolase [SSF52540] (1-62)
  IPR050227 Ras-related protein Rab [PTHR47977] (1-63)

Secondary structure (DSSP, 8-state):
------TT-GGGHHHHHHHHHH-SEEEEEEETT-HHHHHTHHHHHHHHHHHS-TT-EEEEEEE-GGGTTT--

pLDDT: mean 78.75, std 15.18, range [39.16, 94.06]

Foldseek 3Di:
DDDDDDPPPPVPVVVVLVCQAPAQEEEAEAEPVDVVSVVCVVVVVVSSVVRHDPNYHYHYDHDHPVVVPPPD

Radius of gyration: 12.94 Å; chains: 1; bounding box: 25×24×33 Å